Protein AF-A0A2N2D8V9-F1 (afdb_monomer)

Solvent-accessible surface area (backbone atoms only — not comparable to full-atom values): 7851 Å² total; per-residue (Å²): 134,94,80,90,83,86,83,54,55,76,76,42,59,63,90,45,75,53,42,62,97,61,36,74,43,73,77,34,59,64,48,77,51,57,52,98,81,21,50,33,41,38,38,33,43,45,90,89,48,46,28,28,36,30,47,34,48,34,52,72,66,53,43,70,71,25,68,40,59,89,67,56,63,74,48,100,52,71,40,73,47,81,35,73,76,75,66,49,89,52,66,96,42,100,68,93,54,72,36,62,75,94,40,50,83,60,88,94,63,90,80,87,80,68,67,47,76,45,81,45,70,50,81,129

Secondary structure (DSSP, 8-state):
--S-----SGGG----SS--S---EEEESEEEEE-TTSEEEEEEEBTTB-EEEEEESS-HHHHHH-SSGGG-PPPSS-EEEEES-------SSSSSPPPPGGGS--TT------EEEEEEE---

Structure (mmCIF, N/CA/C/O backbone):
data_AF-A0A2N2D8V9-F1
#
_entry.id   AF-A0A2N2D8V9-F1
#
loop_
_atom_site.group_PDB
_atom_site.id
_atom_site.type_symbol
_atom_site.label_atom_id
_atom_site.label_alt_id
_atom_site.label_comp_id
_atom_site.label_asym_id
_atom_site.label_entity_id
_atom_site.label_seq_id
_atom_site.pdbx_PDB_ins_code
_atom_site.Cartn_x
_atom_site.Cartn_y
_atom_site.Cartn_z
_atom_site.occupancy
_atom_site.B_iso_or_equiv
_atom_site.auth_seq_id
_atom_site.auth_comp_id
_atom_site.auth_asym_id
_atom_site.auth_atom_id
_atom_site.pdbx_PDB_model_num
ATOM 1 N N . ARG A 1 1 ? -12.535 7.308 -8.985 1.00 92.94 1 ARG A N 1
ATOM 2 C CA . ARG A 1 1 ? -13.414 8.356 -8.399 1.00 92.94 1 ARG A CA 1
ATOM 3 C C . ARG A 1 1 ? -13.161 8.430 -6.901 1.00 92.94 1 ARG A C 1
ATOM 5 O O . ARG A 1 1 ? -12.980 7.375 -6.302 1.00 92.94 1 ARG A O 1
ATOM 12 N N . ILE A 1 2 ? -13.189 9.620 -6.300 1.00 97.38 2 ILE A N 1
ATOM 13 C CA . ILE A 1 2 ? -13.177 9.744 -4.834 1.00 97.38 2 ILE A CA 1
ATOM 14 C C . ILE A 1 2 ? -14.564 9.395 -4.297 1.00 97.38 2 ILE A C 1
ATOM 16 O O . ILE A 1 2 ? -15.566 9.859 -4.832 1.00 97.38 2 ILE A O 1
ATOM 20 N N . GLY A 1 3 ? -14.614 8.547 -3.275 1.00 98.06 3 GLY A N 1
ATOM 21 C CA . GLY A 1 3 ? -15.853 8.038 -2.699 1.00 98.06 3 GLY A CA 1
ATOM 22 C C . GLY A 1 3 ? -15.578 7.124 -1.511 1.00 98.06 3 GLY A C 1
ATOM 23 O O . GLY A 1 3 ? -14.421 6.898 -1.150 1.00 98.06 3 GLY A O 1
ATOM 24 N N . LYS A 1 4 ? -16.648 6.610 -0.903 1.00 98.25 4 LYS A N 1
ATOM 25 C CA . LYS A 1 4 ? -16.567 5.583 0.138 1.00 98.25 4 LYS A CA 1
ATOM 26 C C . LYS A 1 4 ? -16.729 4.219 -0.518 1.00 98.25 4 LYS A C 1
ATOM 28 O O . LYS A 1 4 ? -17.700 4.008 -1.237 1.00 98.25 4 LYS A O 1
ATOM 33 N N . TYR A 1 5 ? -15.789 3.322 -0.256 1.00 98.19 5 TYR A N 1
ATOM 34 C CA . TYR A 1 5 ? -15.799 1.961 -0.777 1.00 98.19 5 TYR A CA 1
ATOM 35 C C . TYR A 1 5 ? -15.522 0.990 0.364 1.00 98.19 5 TYR A C 1
ATOM 37 O O . TYR A 1 5 ? -14.760 1.303 1.279 1.00 98.19 5 TYR A O 1
ATOM 45 N N . THR A 1 6 ? -16.129 -0.186 0.279 1.00 97.06 6 THR A N 1
ATOM 46 C CA . THR A 1 6 ? -15.930 -1.287 1.219 1.00 97.06 6 THR A CA 1
ATOM 47 C C . THR A 1 6 ? -15.703 -2.548 0.407 1.00 97.06 6 THR A C 1
ATOM 49 O O . THR A 1 6 ? -16.402 -2.788 -0.574 1.00 97.06 6 THR A O 1
ATOM 52 N N . THR A 1 7 ? -14.690 -3.320 0.784 1.00 97.62 7 THR A N 1
ATOM 53 C CA . THR A 1 7 ? -14.322 -4.568 0.117 1.00 97.62 7 THR A CA 1
ATOM 54 C C . THR A 1 7 ? -13.496 -5.435 1.069 1.00 97.62 7 THR A C 1
ATOM 56 O O . THR A 1 7 ? -13.107 -4.971 2.141 1.00 97.62 7 THR A O 1
ATOM 59 N N . THR A 1 8 ? -13.237 -6.682 0.689 1.00 97.56 8 THR A N 1
ATOM 60 C CA . THR A 1 8 ? -12.345 -7.601 1.409 1.00 97.56 8 THR A CA 1
ATOM 61 C C . THR A 1 8 ? -10.910 -7.483 0.896 1.00 97.56 8 THR A C 1
ATOM 63 O O . THR A 1 8 ? -10.687 -6.995 -0.213 1.00 97.56 8 THR A O 1
ATOM 66 N N . VAL A 1 9 ? -9.942 -7.961 1.686 1.00 97.25 9 VAL A N 1
ATOM 67 C CA . VAL A 1 9 ? -8.526 -8.037 1.280 1.00 97.25 9 VAL A CA 1
ATOM 68 C C . VAL A 1 9 ? -8.370 -8.858 -0.002 1.00 97.25 9 VAL A C 1
ATOM 70 O O . VAL A 1 9 ? -7.717 -8.408 -0.935 1.00 97.25 9 VAL A O 1
ATOM 73 N N . ASP A 1 10 ? -9.062 -9.992 -0.100 1.00 96.06 10 ASP A N 1
ATOM 74 C CA . AS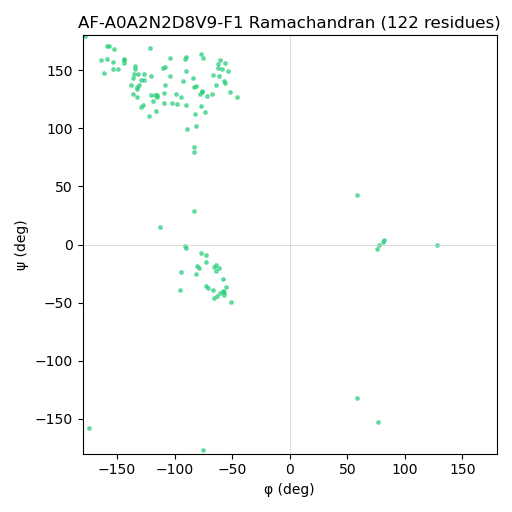P A 1 10 ? -9.048 -10.846 -1.293 1.00 96.06 10 ASP A CA 1
ATOM 75 C C . ASP A 1 10 ? -9.484 -10.107 -2.566 1.00 96.06 10 ASP A C 1
ATOM 77 O O . ASP A 1 10 ? -8.867 -10.245 -3.617 1.00 96.06 10 ASP A O 1
ATOM 81 N N . ASN A 1 11 ? -10.505 -9.257 -2.463 1.00 97.81 11 ASN A N 1
ATOM 82 C CA . ASN A 1 11 ? -11.025 -8.492 -3.596 1.00 97.81 11 ASN A CA 1
ATOM 83 C C . ASN A 1 11 ? -10.152 -7.279 -3.965 1.00 97.81 11 ASN A C 1
ATOM 85 O O . ASN A 1 11 ? -10.440 -6.592 -4.948 1.00 97.81 11 ASN A O 1
ATOM 89 N N . LEU A 1 12 ? -9.127 -6.947 -3.172 1.00 97.88 12 LEU A N 1
ATOM 90 C CA . LEU A 1 12 ? -8.158 -5.913 -3.545 1.00 97.88 12 LEU A CA 1
ATOM 91 C C . LEU A 1 12 ? -7.117 -6.431 -4.542 1.00 97.88 12 LEU A C 1
ATOM 93 O O . LEU A 1 12 ? -6.505 -5.605 -5.227 1.00 97.88 12 LEU A O 1
ATOM 97 N N . ILE A 1 13 ? -6.946 -7.753 -4.627 1.00 97.12 13 ILE A N 1
ATOM 98 C CA . ILE A 1 13 ? -5.879 -8.400 -5.384 1.00 97.12 13 ILE A CA 1
ATOM 99 C C . ILE A 1 13 ? -6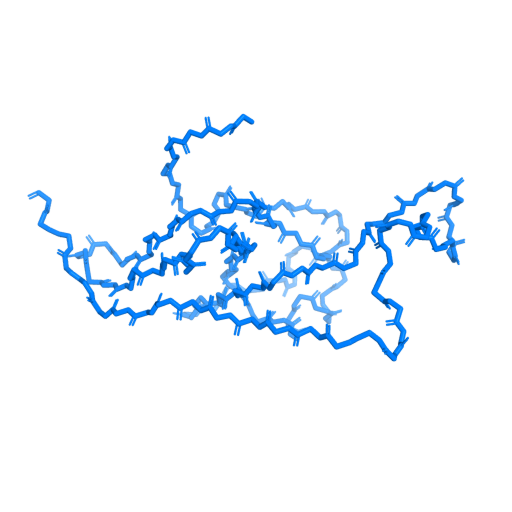.231 -8.484 -6.861 1.00 97.12 13 ILE A C 1
ATOM 101 O O . ILE A 1 13 ? -7.341 -8.849 -7.247 1.00 97.12 13 ILE A O 1
ATOM 105 N N . HIS A 1 14 ? -5.245 -8.178 -7.698 1.00 97.19 14 HIS A N 1
ATOM 106 C CA . HIS A 1 14 ? -5.297 -8.497 -9.116 1.00 97.19 14 HIS A CA 1
ATOM 107 C C . HIS A 1 14 ? -4.307 -9.621 -9.426 1.00 97.19 14 HIS A C 1
ATOM 109 O O . HIS A 1 14 ? -3.108 -9.482 -9.189 1.00 97.19 14 HIS A O 1
ATOM 115 N N . HIS A 1 15 ? -4.806 -10.728 -9.974 1.00 95.56 15 HIS A N 1
ATOM 116 C CA . HIS A 1 15 ? -3.997 -11.896 -10.315 1.00 95.56 15 HIS A CA 1
ATOM 117 C C . HIS A 1 15 ? -3.310 -11.723 -11.677 1.00 95.56 15 HIS A C 1
ATOM 119 O O . HIS A 1 15 ? -3.767 -12.249 -12.691 1.00 95.56 15 HIS A O 1
ATOM 125 N N . TYR A 1 16 ? -2.201 -10.980 -11.701 1.00 96.69 16 TYR A N 1
ATOM 126 C CA . TYR A 1 16 ? -1.300 -10.966 -12.856 1.00 96.69 16 TYR A CA 1
ATOM 127 C C . TYR A 1 16 ? -0.720 -12.365 -13.111 1.00 96.69 16 TYR A C 1
ATOM 129 O O . TYR A 1 16 ? -0.430 -13.092 -12.164 1.00 96.69 16 TYR A O 1
ATOM 137 N N . VAL A 1 17 ? -0.514 -12.722 -14.389 1.00 96.00 17 VAL A N 1
ATOM 138 C CA . VAL A 1 17 ? -0.008 -14.048 -14.814 1.00 96.00 17 VAL A CA 1
ATOM 139 C C . VAL A 1 17 ? 1.269 -14.432 -14.061 1.00 96.00 17 VAL A C 1
ATOM 141 O O . VAL A 1 17 ? 1.343 -15.519 -13.491 1.00 96.00 17 VAL A O 1
ATOM 144 N N . ARG A 1 18 ? 2.236 -13.508 -14.024 1.00 96.31 18 ARG A N 1
ATOM 145 C CA . ARG A 1 18 ? 3.360 -13.540 -13.090 1.00 96.31 18 ARG A CA 1
ATOM 146 C C . ARG A 1 18 ? 3.025 -12.619 -11.911 1.00 96.31 18 ARG A C 1
ATOM 148 O O . ARG A 1 18 ? 2.814 -11.426 -12.177 1.00 96.31 18 ARG A O 1
ATOM 155 N N . PRO A 1 19 ? 2.978 -13.127 -10.666 1.00 97.69 19 PRO A N 1
ATOM 156 C CA . PRO A 1 19 ? 2.725 -12.323 -9.474 1.00 97.69 19 PRO A CA 1
ATOM 157 C C . PRO A 1 19 ? 3.654 -11.112 -9.381 1.00 97.69 19 PRO A C 1
ATOM 159 O O . PRO A 1 19 ? 4.857 -11.216 -9.601 1.00 97.69 19 PRO A O 1
ATOM 162 N N . GLN A 1 20 ? 3.061 -9.947 -9.126 1.00 96.50 20 GLN A N 1
ATOM 163 C CA . GLN A 1 20 ? 3.714 -8.636 -9.126 1.00 96.50 20 GLN A CA 1
ATOM 164 C C . GLN A 1 20 ? 2.971 -7.678 -8.179 1.00 96.50 20 GLN A C 1
ATOM 166 O O . GLN A 1 20 ? 1.844 -7.962 -7.753 1.00 96.50 20 GLN A O 1
ATOM 171 N N . GLU A 1 21 ? 3.589 -6.528 -7.888 1.00 97.06 21 GLU A N 1
ATOM 172 C CA . GLU A 1 21 ? 2.995 -5.413 -7.135 1.00 97.06 21 GLU A CA 1
ATOM 173 C C . GLU A 1 21 ? 1.572 -5.097 -7.621 1.00 97.06 21 GLU A C 1
ATOM 175 O O . GLU A 1 21 ? 1.333 -4.893 -8.814 1.00 97.06 21 GLU A O 1
ATOM 180 N N . ASN A 1 22 ? 0.607 -5.064 -6.698 1.00 97.56 22 ASN A N 1
ATOM 181 C CA . ASN A 1 22 ? -0.796 -4.844 -7.033 1.00 97.56 22 ASN A CA 1
ATOM 182 C C . ASN A 1 22 ? -1.607 -4.295 -5.847 1.00 97.56 22 ASN A C 1
ATOM 184 O O . ASN A 1 22 ? -1.149 -4.239 -4.709 1.00 97.56 22 ASN A O 1
ATOM 188 N N . GLY A 1 23 ? -2.851 -3.889 -6.109 1.00 97.75 23 GLY A N 1
ATOM 189 C CA . GLY A 1 23 ? -3.799 -3.548 -5.044 1.00 97.75 23 GLY A CA 1
ATOM 190 C C . GLY A 1 23 ? -3.649 -2.147 -4.440 1.00 97.75 23 GLY A C 1
ATOM 191 O O . GLY A 1 23 ? -4.444 -1.795 -3.571 1.00 97.75 23 GLY A O 1
ATOM 192 N N . ASN A 1 24 ? -2.721 -1.317 -4.930 1.00 98.62 24 ASN A N 1
ATOM 193 C CA . ASN A 1 24 ? -2.568 0.067 -4.474 1.00 98.62 24 ASN A CA 1
ATOM 194 C C . ASN A 1 24 ? -3.878 0.874 -4.631 1.00 98.62 24 ASN A C 1
ATOM 196 O O . ASN A 1 24 ? -4.616 0.760 -5.621 1.00 98.62 24 ASN A O 1
ATOM 200 N N . ARG A 1 25 ? -4.185 1.697 -3.631 1.00 98.56 25 ARG A N 1
ATOM 201 C CA . ARG A 1 25 ? -5.268 2.681 -3.602 1.00 98.56 25 ARG A CA 1
ATOM 202 C C . ARG A 1 25 ? -4.668 4.019 -3.203 1.00 98.56 25 ARG A C 1
ATOM 204 O O . ARG A 1 25 ? -4.127 4.150 -2.111 1.00 98.56 25 ARG A O 1
ATOM 211 N N . SER A 1 26 ? -4.797 5.018 -4.070 1.00 98.38 26 SER A N 1
ATOM 212 C CA . SER A 1 26 ? -4.139 6.314 -3.878 1.00 98.38 26 SER A CA 1
ATOM 213 C C . SER A 1 26 ? -5.085 7.421 -3.415 1.00 98.38 26 SER A C 1
ATOM 215 O O . SER A 1 26 ? -6.299 7.355 -3.620 1.00 98.38 26 SER A O 1
ATOM 217 N N . GLN A 1 27 ? -4.511 8.484 -2.841 1.00 97.94 27 GLN A N 1
ATOM 218 C CA . GLN A 1 27 ? -5.235 9.663 -2.336 1.00 97.94 27 GLN A CA 1
ATOM 219 C C . GLN A 1 27 ? -6.283 9.323 -1.260 1.00 97.94 27 GLN A C 1
ATOM 221 O O . GLN A 1 27 ? -7.413 9.832 -1.255 1.00 97.94 27 GLN A O 1
ATOM 226 N N . VAL A 1 28 ? -5.916 8.444 -0.336 1.00 98.56 28 VAL A N 1
ATOM 227 C CA . VAL A 1 28 ? -6.778 7.964 0.740 1.00 98.56 28 VAL A CA 1
ATOM 228 C C . VAL A 1 28 ? -6.772 8.947 1.909 1.00 98.56 28 VAL A C 1
ATOM 230 O O . VAL A 1 28 ? -5.742 9.492 2.301 1.00 98.56 28 VAL A O 1
ATOM 233 N N . ARG A 1 29 ? -7.974 9.220 2.430 1.00 98.44 29 ARG A N 1
ATOM 234 C CA . ARG A 1 29 ? -8.210 10.126 3.572 1.00 98.44 29 ARG A CA 1
ATOM 235 C C . ARG A 1 29 ? -8.296 9.342 4.874 1.00 98.44 29 ARG A C 1
ATOM 237 O O . ARG A 1 29 ? -7.831 9.772 5.923 1.00 98.44 29 ARG A O 1
ATOM 244 N N . TRP A 1 30 ? -8.933 8.184 4.812 1.00 98.12 30 TRP A N 1
ATOM 245 C CA . TRP A 1 30 ? -9.039 7.263 5.925 1.00 98.1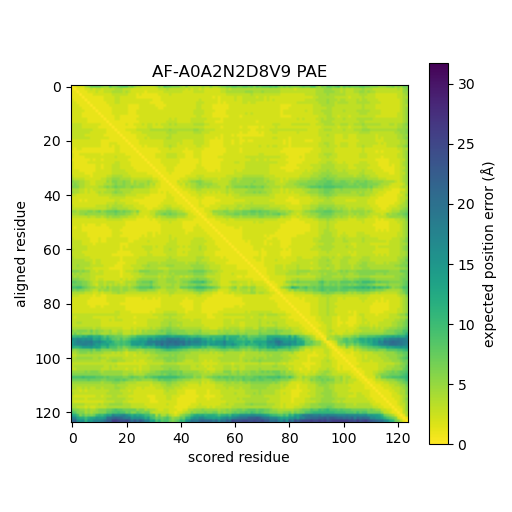2 30 TRP A CA 1
ATOM 246 C C . TRP A 1 30 ? -9.206 5.848 5.391 1.00 98.12 30 TRP A C 1
ATOM 248 O O . TRP A 1 30 ? -9.761 5.645 4.311 1.00 98.12 30 TRP A O 1
ATOM 258 N N . LEU A 1 31 ? -8.729 4.892 6.172 1.00 98.31 31 LEU A N 1
ATOM 259 C CA . LEU A 1 31 ? -8.851 3.468 5.928 1.00 98.31 31 LEU A CA 1
ATOM 260 C C . LEU A 1 31 ? -9.323 2.813 7.219 1.00 98.31 31 LEU A C 1
ATOM 262 O O . LEU A 1 31 ? -8.818 3.125 8.294 1.00 98.31 31 LEU A O 1
ATOM 266 N N . HIS A 1 32 ? -10.287 1.912 7.103 1.00 97.25 32 HIS A N 1
ATOM 267 C CA . HIS A 1 32 ? -10.699 1.036 8.185 1.00 97.25 32 HIS A CA 1
ATOM 268 C C . HIS A 1 32 ? -10.460 -0.401 7.737 1.00 97.25 32 HIS A C 1
ATOM 270 O O . HIS A 1 32 ? -10.976 -0.805 6.697 1.00 97.25 32 HIS A O 1
ATOM 276 N N . VAL A 1 33 ? -9.679 -1.148 8.511 1.00 96.62 33 VAL A N 1
ATOM 277 C CA . VAL A 1 33 ? -9.473 -2.586 8.329 1.00 96.62 33 VAL A CA 1
ATOM 278 C C . VAL A 1 33 ? -9.927 -3.278 9.603 1.00 96.62 33 VAL A C 1
ATOM 280 O O . VAL A 1 33 ? -9.509 -2.876 10.686 1.00 96.62 33 VAL A O 1
ATOM 283 N N . SER A 1 34 ? -10.779 -4.288 9.490 1.00 95.94 34 SER A N 1
ATOM 284 C CA . SER A 1 34 ? -11.272 -5.060 10.630 1.00 95.94 34 SER A CA 1
ATOM 285 C C . SER A 1 34 ? -11.442 -6.525 10.260 1.00 95.94 34 SER A C 1
ATOM 287 O O . SER A 1 34 ? -11.592 -6.863 9.084 1.00 95.94 34 SER A O 1
ATOM 289 N N . ASP A 1 35 ? -11.471 -7.381 11.273 1.00 93.25 35 ASP A N 1
ATOM 290 C CA . ASP A 1 35 ? -11.889 -8.769 11.130 1.00 93.25 35 ASP A CA 1
ATOM 291 C C . ASP A 1 35 ? -13.423 -8.897 10.984 1.00 93.25 35 ASP A C 1
ATOM 293 O O . ASP A 1 35 ? -14.170 -7.909 10.952 1.00 93.25 35 ASP A O 1
ATOM 297 N N . GLY A 1 36 ? -13.911 -10.140 10.906 1.00 91.06 36 GLY A N 1
ATOM 298 C CA . GLY A 1 36 ? -15.345 -10.442 10.831 1.00 91.06 36 GLY A CA 1
ATOM 299 C C . GLY A 1 36 ? -16.146 -10.069 12.088 1.00 91.06 36 GLY A C 1
ATOM 300 O O . GLY A 1 36 ? -17.370 -9.905 11.995 1.00 91.06 36 GLY A O 1
ATOM 301 N N . ASN A 1 37 ? -15.462 -9.891 13.225 1.00 92.94 37 ASN A N 1
ATOM 302 C CA . ASN A 1 37 ? -16.018 -9.472 14.513 1.00 92.94 37 ASN A CA 1
ATOM 303 C C . ASN A 1 37 ? -16.020 -7.941 14.679 1.00 92.94 37 ASN A C 1
ATOM 305 O O . ASN A 1 37 ? -16.525 -7.430 15.677 1.00 92.94 37 ASN A O 1
ATOM 309 N N . GLY A 1 38 ? -15.475 -7.204 13.706 1.00 92.50 38 GLY A N 1
ATOM 310 C CA . GLY A 1 38 ? -15.381 -5.749 13.727 1.00 92.50 38 GLY A CA 1
ATOM 311 C C . GLY A 1 38 ? -14.195 -5.209 14.527 1.00 92.50 38 GLY A C 1
ATOM 312 O O . GLY A 1 38 ? -14.073 -3.992 14.638 1.00 92.50 38 GLY A O 1
ATOM 313 N N . VAL A 1 39 ? -13.318 -6.058 15.069 1.00 96.31 39 VAL A N 1
ATOM 314 C CA . VAL A 1 39 ? -12.092 -5.630 15.760 1.00 96.31 39 VAL A CA 1
ATOM 315 C C . VAL A 1 39 ? -11.053 -5.260 14.709 1.00 96.31 39 VAL A C 1
ATOM 317 O O . VAL A 1 39 ? -10.804 -6.020 13.773 1.00 96.31 39 VAL A O 1
ATOM 320 N N . GLY A 1 40 ? -10.444 -4.081 14.829 1.00 95.94 40 GLY A N 1
ATOM 321 C CA . GLY A 1 40 ? -9.537 -3.621 13.790 1.00 95.94 40 GLY A CA 1
ATOM 322 C C . GLY A 1 40 ? -8.796 -2.325 14.071 1.00 95.94 40 GLY A C 1
ATOM 323 O O . GLY A 1 40 ? -8.615 -1.895 15.211 1.00 95.94 40 GLY A O 1
ATOM 324 N N . LEU A 1 41 ? -8.361 -1.701 12.981 1.00 97.19 41 LEU A N 1
ATOM 325 C CA . LEU A 1 41 ? -7.570 -0.482 12.947 1.00 97.19 41 LEU A CA 1
ATOM 326 C C . LEU A 1 41 ? -8.250 0.554 12.057 1.00 97.19 41 LEU A C 1
ATOM 328 O O . LEU A 1 41 ? -8.758 0.246 10.977 1.00 97.19 41 LEU A O 1
ATOM 332 N N . ILE A 1 42 ? -8.191 1.813 12.484 1.00 97.94 42 ILE A N 1
ATOM 333 C CA . ILE A 1 42 ? -8.491 2.953 11.622 1.00 97.94 42 ILE A CA 1
ATOM 334 C C . ILE A 1 42 ? -7.232 3.792 11.431 1.00 97.94 42 ILE A C 1
ATOM 336 O O . ILE A 1 42 ? -6.597 4.217 12.398 1.00 97.94 42 ILE A O 1
ATOM 340 N N . ILE A 1 43 ? -6.909 4.040 10.165 1.00 98.56 43 ILE A N 1
ATOM 341 C CA . ILE A 1 43 ? -5.815 4.890 9.712 1.00 98.56 43 ILE A CA 1
ATOM 342 C C . ILE A 1 43 ? -6.415 6.168 9.124 1.00 98.56 43 ILE A C 1
ATOM 344 O O . ILE A 1 43 ? -7.419 6.111 8.409 1.00 98.56 43 ILE A O 1
ATOM 348 N N . LYS A 1 44 ? -5.838 7.334 9.426 1.00 98.31 44 LYS A N 1
ATOM 349 C CA . LYS A 1 44 ? -6.298 8.629 8.897 1.00 98.31 44 LYS A CA 1
ATOM 350 C C . LYS A 1 44 ? -5.140 9.506 8.439 1.00 98.31 44 LYS A C 1
ATOM 352 O O . LYS A 1 44 ? -4.103 9.559 9.094 1.00 98.31 44 LYS A O 1
ATOM 357 N N . SER A 1 45 ? -5.372 10.245 7.357 1.00 97.88 45 SER A N 1
ATOM 358 C CA . SER A 1 45 ? -4.490 11.311 6.883 1.00 97.88 45 SER A CA 1
ATOM 359 C C . SER A 1 45 ? -4.366 12.436 7.913 1.00 97.88 45 SER A C 1
ATOM 361 O O . SER A 1 45 ? -5.314 12.707 8.658 1.00 97.88 45 SER A O 1
ATOM 363 N N . VAL A 1 46 ? -3.231 13.135 7.908 1.00 97.56 46 VAL A N 1
ATOM 364 C CA . VAL A 1 46 ? -2.998 14.336 8.721 1.00 97.56 46 VAL A CA 1
ATOM 365 C C . VAL A 1 46 ? -2.959 15.570 7.823 1.00 97.56 46 VAL A C 1
ATOM 367 O O . VAL A 1 46 ? -2.251 15.602 6.818 1.00 97.56 46 VAL A O 1
ATOM 370 N N . GLY A 1 47 ? -3.719 16.606 8.189 1.00 95.31 47 GLY A N 1
ATOM 371 C CA . GLY A 1 47 ? -3.809 17.835 7.399 1.00 95.31 47 GLY A CA 1
ATOM 372 C C . GLY A 1 47 ? -4.308 17.565 5.975 1.00 95.31 47 GLY A C 1
ATOM 373 O O . GLY A 1 47 ? -5.294 16.857 5.781 1.00 95.31 47 GLY A O 1
ATOM 374 N N . SER A 1 48 ? -3.618 18.128 4.982 1.00 94.50 48 SER A N 1
ATOM 375 C CA . SER A 1 48 ? -3.889 17.915 3.554 1.00 94.50 48 SER A CA 1
ATOM 376 C C . SER A 1 48 ? -3.100 16.749 2.936 1.00 94.50 48 SER A C 1
ATOM 378 O O . SER A 1 48 ? -3.274 16.463 1.750 1.00 94.50 48 SER A O 1
ATOM 380 N N . GLN A 1 49 ? -2.243 16.065 3.708 1.00 96.31 49 GLN A N 1
ATOM 381 C CA . GLN A 1 49 ? -1.430 14.950 3.219 1.00 96.31 49 GLN A CA 1
ATOM 382 C C . GLN A 1 49 ? -2.254 13.659 3.186 1.00 96.31 49 GLN A C 1
ATOM 384 O O . GLN A 1 49 ? -2.464 13.011 4.209 1.00 96.31 49 GLN A O 1
ATOM 389 N N . HIS A 1 50 ? -2.717 13.274 1.996 1.00 97.88 50 HIS A N 1
ATOM 390 C CA . HIS A 1 50 ? -3.299 11.951 1.762 1.00 97.88 50 HIS A CA 1
ATOM 391 C C . HIS A 1 50 ? -2.213 10.870 1.694 1.00 97.88 50 HIS A C 1
ATOM 393 O O . HIS A 1 50 ? -1.052 11.172 1.426 1.00 97.88 50 HIS A O 1
ATOM 399 N N . PHE A 1 51 ? -2.613 9.615 1.887 1.00 98.62 51 PHE A N 1
ATOM 400 C CA . PHE A 1 51 ? -1.726 8.455 1.794 1.00 98.62 51 PHE A CA 1
ATOM 401 C C . PHE A 1 51 ? -2.208 7.467 0.728 1.00 98.62 51 PHE A C 1
ATOM 403 O O . PHE A 1 51 ? -3.325 7.569 0.210 1.00 98.62 51 PHE A O 1
ATOM 410 N N . ASN A 1 52 ? -1.353 6.507 0.413 1.00 98.75 52 ASN A N 1
ATOM 411 C CA . ASN A 1 52 ? -1.655 5.339 -0.392 1.00 98.75 52 ASN A CA 1
ATOM 412 C C . ASN A 1 52 ? -1.691 4.102 0.509 1.00 98.75 52 ASN A C 1
ATOM 414 O O . ASN A 1 52 ? -1.029 4.077 1.546 1.00 98.75 52 ASN A O 1
ATOM 418 N N . PHE A 1 53 ? -2.450 3.080 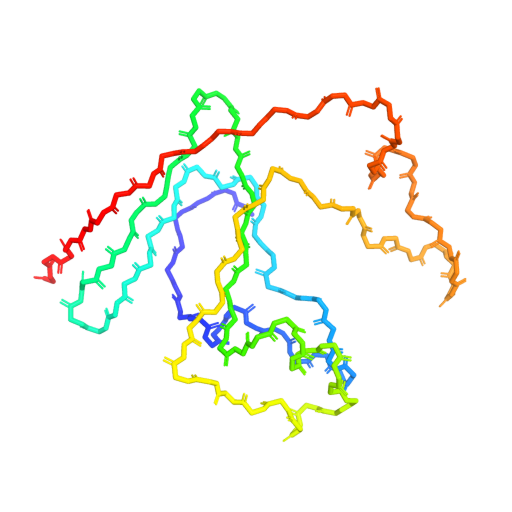0.126 1.00 98.81 53 PHE A N 1
ATOM 419 C CA . PHE A 1 53 ? -2.352 1.786 0.795 1.00 98.81 53 PHE A CA 1
ATOM 420 C C . PHE A 1 53 ? -2.521 0.618 -0.167 1.00 98.81 53 PHE A C 1
ATOM 422 O O . PHE A 1 53 ? -3.206 0.730 -1.187 1.00 98.81 53 PHE A O 1
ATOM 429 N N . SER A 1 54 ? -1.981 -0.526 0.228 1.00 98.75 54 SER A N 1
ATOM 430 C CA . SER A 1 54 ? -2.333 -1.844 -0.296 1.00 98.75 54 SER A CA 1
ATOM 431 C C . SER A 1 54 ? -2.498 -2.817 0.872 1.00 98.75 54 SER A C 1
ATOM 433 O O . SER A 1 54 ? -1.958 -2.597 1.956 1.00 98.75 54 SER A O 1
ATOM 435 N N . ALA A 1 55 ? -3.304 -3.861 0.681 1.00 98.38 55 ALA A N 1
ATOM 436 C CA . ALA A 1 55 ? -3.470 -4.921 1.667 1.00 98.38 55 ALA A CA 1
ATOM 437 C C . ALA A 1 55 ? -3.452 -6.275 0.962 1.00 98.38 55 ALA A C 1
ATOM 439 O O . ALA A 1 55 ? -4.184 -6.462 -0.014 1.00 98.38 55 ALA A O 1
ATOM 440 N N . TRP A 1 56 ? -2.631 -7.197 1.45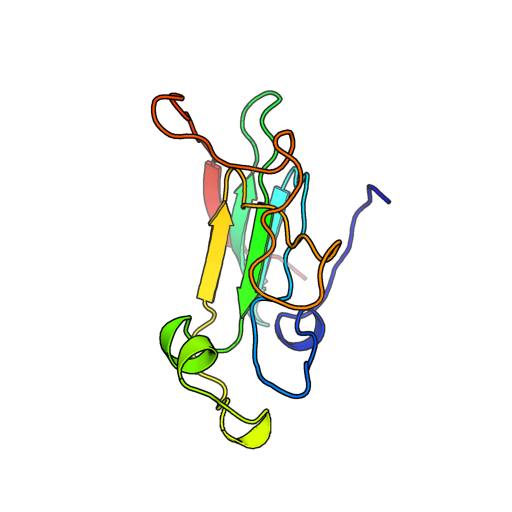6 1.00 98.25 56 TRP A N 1
ATOM 441 C CA . TRP A 1 56 ? -2.379 -8.487 0.827 1.00 98.25 56 TRP A CA 1
ATOM 442 C C . TRP A 1 56 ? -2.558 -9.644 1.807 1.00 98.25 56 TRP A C 1
ATOM 444 O O . TRP A 1 56 ? -2.141 -9.525 2.959 1.00 98.25 56 TRP A O 1
ATOM 454 N N . PRO A 1 57 ? -3.119 -10.784 1.365 1.00 96.94 57 PRO A N 1
ATOM 455 C CA . PRO A 1 57 ? -3.191 -12.000 2.166 1.00 96.94 57 PRO A CA 1
ATOM 456 C C . PRO A 1 57 ? -1.888 -12.818 2.081 1.00 96.94 57 PRO A C 1
ATOM 458 O O . PRO A 1 57 ? -1.931 -14.037 2.129 1.00 96.94 57 PRO A O 1
ATOM 461 N N . TYR A 1 58 ? -0.741 -12.180 1.863 1.00 97.25 58 TYR A N 1
ATOM 462 C CA . TYR A 1 58 ? 0.584 -1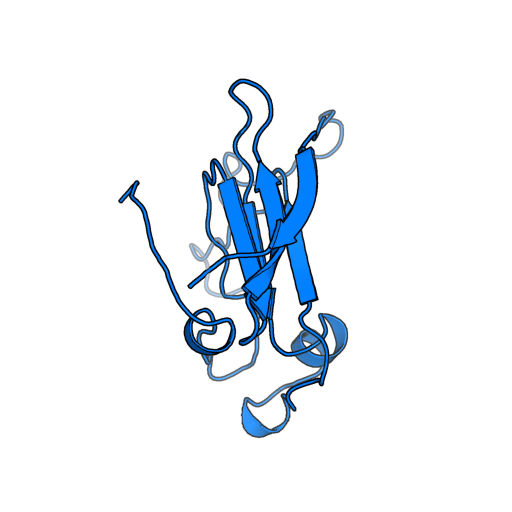2.794 1.728 1.00 97.25 58 TYR A CA 1
ATOM 463 C C . TYR A 1 58 ? 1.649 -11.730 2.017 1.00 97.25 58 TYR A C 1
ATOM 465 O O . TYR A 1 58 ? 1.366 -10.531 1.941 1.00 97.25 58 TYR A O 1
ATOM 473 N N . THR A 1 59 ? 2.867 -12.157 2.347 1.00 96.69 59 THR A N 1
ATOM 474 C CA . THR A 1 59 ? 3.985 -11.242 2.598 1.00 96.69 59 THR A CA 1
ATOM 475 C C . THR A 1 59 ? 4.567 -10.688 1.300 1.00 96.69 59 THR A C 1
ATOM 477 O O . THR A 1 59 ? 4.351 -11.223 0.210 1.00 96.69 59 THR A O 1
ATOM 480 N N . GLN A 1 60 ? 5.344 -9.610 1.419 1.00 96.25 60 GLN A N 1
ATOM 481 C CA . GLN A 1 60 ? 6.080 -9.058 0.284 1.00 96.25 60 GLN A CA 1
ATOM 482 C C . GLN A 1 60 ? 7.067 -10.079 -0.302 1.00 96.25 60 GLN A C 1
ATOM 484 O O . GLN A 1 60 ? 7.134 -10.209 -1.519 1.00 96.25 60 GLN A O 1
ATOM 489 N N . ASP A 1 61 ? 7.775 -10.835 0.540 1.00 96.25 61 ASP A N 1
ATOM 490 C CA . ASP A 1 61 ? 8.732 -11.853 0.083 1.00 96.25 61 ASP A CA 1
ATOM 491 C C . ASP A 1 61 ? 8.029 -12.966 -0.704 1.00 96.25 61 ASP A C 1
ATOM 493 O O . ASP A 1 61 ? 8.445 -13.294 -1.810 1.00 96.25 61 ASP A O 1
ATOM 497 N N . GLN A 1 62 ? 6.880 -13.455 -0.214 1.00 96.56 62 GLN A N 1
ATOM 498 C CA . GLN A 1 62 ? 6.068 -14.432 -0.947 1.00 96.56 62 GLN A CA 1
ATOM 499 C C . GLN A 1 62 ? 5.637 -13.908 -2.325 1.00 96.56 62 GLN A C 1
ATOM 501 O O . GLN A 1 62 ? 5.650 -14.657 -3.300 1.00 96.56 62 GLN A O 1
ATOM 506 N N . LEU A 1 63 ? 5.262 -12.625 -2.420 1.00 97.00 63 LEU A N 1
ATOM 507 C CA . LEU A 1 63 ? 4.898 -12.000 -3.692 1.00 97.00 63 LEU A CA 1
ATOM 508 C C . LEU A 1 63 ? 6.093 -11.885 -4.647 1.00 97.00 63 LEU A C 1
ATOM 510 O O . LEU A 1 63 ? 5.917 -12.068 -5.849 1.00 97.00 63 LEU A O 1
ATOM 514 N N . MET A 1 64 ? 7.280 -11.558 -4.129 1.00 96.00 64 MET A N 1
ATOM 515 C CA . MET A 1 64 ? 8.500 -11.410 -4.929 1.00 96.00 64 MET A CA 1
ATOM 516 C C . MET A 1 64 ? 9.027 -12.751 -5.449 1.00 96.00 64 MET A C 1
ATOM 518 O O . MET A 1 64 ? 9.507 -12.810 -6.583 1.00 96.00 64 MET A O 1
ATOM 522 N N . ASP A 1 65 ? 8.926 -13.807 -4.642 1.00 96.56 65 ASP A N 1
ATOM 523 C CA . ASP A 1 65 ? 9.493 -15.121 -4.955 1.00 96.56 65 ASP A CA 1
ATOM 524 C C . ASP A 1 65 ? 8.601 -15.955 -5.891 1.00 96.56 65 ASP A C 1
ATOM 526 O O . ASP A 1 65 ? 9.099 -16.812 -6.627 1.00 96.56 65 ASP A O 1
ATOM 530 N N . ALA A 1 66 ? 7.288 -15.702 -5.899 1.00 97.00 66 ALA A N 1
ATOM 531 C CA . ALA A 1 66 ? 6.338 -16.445 -6.720 1.00 97.00 66 ALA A CA 1
ATOM 532 C C . ALA A 1 66 ? 6.464 -16.101 -8.216 1.00 97.00 66 ALA A C 1
ATOM 534 O O . ALA A 1 66 ? 6.349 -14.950 -8.643 1.00 97.00 66 ALA A O 1
ATOM 535 N N . ASN A 1 67 ? 6.610 -17.128 -9.053 1.00 97.44 67 ASN A N 1
ATOM 536 C CA . ASN A 1 67 ? 6.608 -16.998 -10.510 1.00 97.44 67 ASN A CA 1
ATOM 537 C C . ASN A 1 67 ? 5.226 -17.252 -11.116 1.00 97.44 67 ASN A C 1
ATOM 539 O O . ASN A 1 67 ? 4.925 -16.724 -12.189 1.00 97.44 67 ASN A O 1
ATOM 543 N N . HIS A 1 68 ? 4.366 -17.993 -10.416 1.00 96.81 68 HIS A N 1
ATOM 544 C CA . HIS A 1 68 ? 3.005 -18.297 -10.853 1.00 96.81 68 HIS A CA 1
ATOM 545 C C . HIS A 1 68 ? 1.991 -18.104 -9.726 1.00 96.81 68 HIS A C 1
ATOM 547 O O . HIS A 1 68 ? 2.285 -18.303 -8.553 1.00 96.81 68 HIS A O 1
ATOM 553 N N . ILE A 1 69 ? 0.750 -17.770 -10.090 1.00 94.19 69 ILE A N 1
ATOM 554 C CA . ILE A 1 69 ? -0.324 -17.443 -9.132 1.00 94.19 69 ILE A CA 1
ATOM 555 C C . ILE A 1 69 ? -0.568 -18.560 -8.103 1.00 94.19 69 ILE A C 1
ATOM 557 O O . ILE A 1 69 ? -0.849 -18.270 -6.946 1.00 94.19 69 ILE A O 1
ATOM 561 N N . HIS A 1 70 ? -0.456 -19.829 -8.505 1.00 93.88 70 HIS A N 1
ATOM 562 C CA . HIS A 1 70 ? -0.716 -20.969 -7.619 1.00 93.88 70 HIS A CA 1
ATOM 563 C C . HIS A 1 70 ? 0.375 -21.189 -6.556 1.00 93.88 70 HIS A C 1
ATOM 565 O O . HIS A 1 70 ? 0.140 -21.916 -5.596 1.00 93.88 70 HIS A O 1
ATOM 571 N N . GLU A 1 71 ? 1.547 -20.569 -6.714 1.00 96.25 71 GLU A N 1
ATOM 572 C CA . GLU A 1 71 ? 2.637 -20.595 -5.730 1.00 96.25 71 GLU A CA 1
ATOM 573 C C . GLU A 1 71 ? 2.385 -19.586 -4.594 1.00 96.25 71 GLU A C 1
ATOM 575 O O . GLU A 1 71 ? 2.956 -19.703 -3.510 1.00 96.25 71 GLU A O 1
ATOM 580 N N . LEU A 1 72 ? 1.502 -18.603 -4.818 1.00 93.81 72 LEU A N 1
ATOM 581 C CA . LEU A 1 72 ? 1.205 -17.540 -3.865 1.00 93.81 72 LEU A CA 1
ATOM 582 C C . LEU A 1 72 ? 0.170 -18.006 -2.831 1.00 93.81 72 LEU A C 1
ATOM 584 O O . LEU A 1 72 ? -1.037 -17.789 -2.963 1.00 93.81 72 LEU A O 1
ATOM 588 N N . VAL A 1 73 ? 0.663 -18.684 -1.797 1.00 90.88 73 VAL A N 1
ATOM 589 C CA . VAL A 1 73 ? -0.157 -19.228 -0.709 1.00 90.88 73 VAL A CA 1
ATOM 590 C C . VAL A 1 73 ? -0.595 -18.118 0.244 1.00 90.88 73 VAL A C 1
ATOM 592 O O . VAL A 1 73 ? 0.226 -17.325 0.710 1.00 90.88 73 VAL A O 1
ATOM 595 N N . LYS A 1 74 ? -1.895 -18.088 0.566 1.00 92.56 74 LYS A N 1
ATOM 596 C CA . LYS A 1 74 ? -2.435 -17.141 1.544 1.00 92.56 74 LYS A CA 1
ATOM 597 C C . LYS A 1 74 ? -1.861 -17.402 2.937 1.00 92.56 74 LYS A C 1
ATOM 599 O O . LYS A 1 74 ? -1.775 -18.545 3.373 1.00 92.56 74 LYS A O 1
ATOM 604 N N . SER A 1 75 ? -1.513 -16.325 3.623 1.00 90.69 75 SER A N 1
ATOM 605 C CA . SER A 1 75 ? -1.082 -16.303 5.014 1.00 90.69 75 SER A CA 1
ATOM 606 C C . SER A 1 75 ? -2.273 -16.099 5.955 1.00 90.69 75 SER A C 1
ATOM 608 O O . SER A 1 75 ? -3.308 -15.557 5.562 1.00 90.69 75 SER A O 1
ATOM 610 N N . ASP A 1 76 ? -2.091 -16.470 7.221 1.00 92.12 76 ASP A N 1
ATOM 611 C CA . ASP A 1 76 ? -3.016 -16.141 8.316 1.00 92.12 76 ASP A CA 1
ATOM 612 C C . ASP A 1 76 ? -2.937 -14.656 8.721 1.00 92.12 76 ASP A C 1
ATOM 614 O O . ASP A 1 76 ? -3.742 -14.163 9.513 1.00 92.12 76 ASP A O 1
ATOM 618 N N . LEU A 1 77 ? -1.954 -13.929 8.183 1.00 94.12 77 LEU A N 1
ATOM 619 C CA . LEU A 1 77 ? -1.743 -12.504 8.399 1.00 94.12 77 LEU A CA 1
ATOM 620 C C .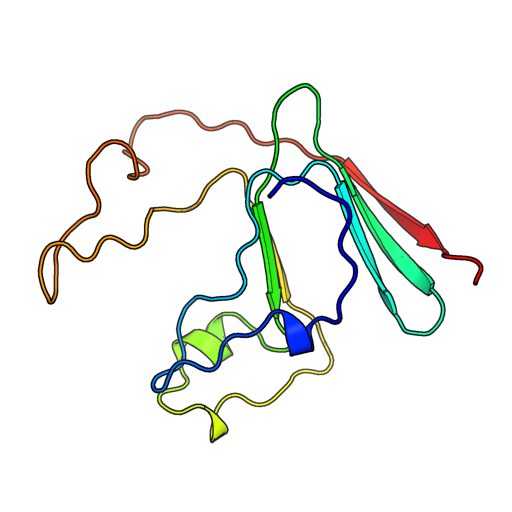 LEU A 1 77 ? -2.052 -11.702 7.134 1.00 94.12 77 LEU A C 1
ATOM 622 O O . LEU A 1 77 ? -1.874 -12.163 6.008 1.00 94.12 77 LEU A O 1
ATOM 626 N N . VAL A 1 78 ? -2.452 -10.448 7.341 1.00 96.81 78 VAL A N 1
ATOM 627 C CA . VAL A 1 78 ? -2.594 -9.457 6.271 1.00 96.81 78 VAL A CA 1
ATOM 628 C C . VAL A 1 78 ? -1.395 -8.520 6.307 1.00 96.81 78 VAL A C 1
ATOM 630 O O . VAL A 1 78 ? -1.167 -7.837 7.307 1.00 96.81 78 VAL A O 1
ATOM 633 N N . THR A 1 79 ? -0.658 -8.437 5.203 1.00 98.12 79 THR A N 1
ATOM 634 C CA . THR A 1 79 ? 0.322 -7.369 4.998 1.00 98.12 79 THR A CA 1
ATOM 635 C C . THR A 1 79 ? -0.426 -6.102 4.609 1.00 98.12 79 THR A C 1
ATOM 637 O O . THR A 1 79 ? -1.134 -6.086 3.607 1.00 98.12 79 THR A O 1
ATOM 640 N N . LEU A 1 80 ? -0.294 -5.046 5.412 1.00 98.31 80 LEU A N 1
ATOM 641 C CA . LEU A 1 80 ? -0.892 -3.735 5.164 1.00 98.31 80 LEU A CA 1
ATOM 642 C C . LEU A 1 80 ? 0.223 -2.705 4.962 1.00 98.31 80 LEU A C 1
ATOM 644 O O . LEU A 1 80 ? 0.954 -2.405 5.904 1.00 98.31 80 LEU A O 1
ATOM 648 N N . ASN A 1 81 ? 0.312 -2.138 3.761 1.00 98.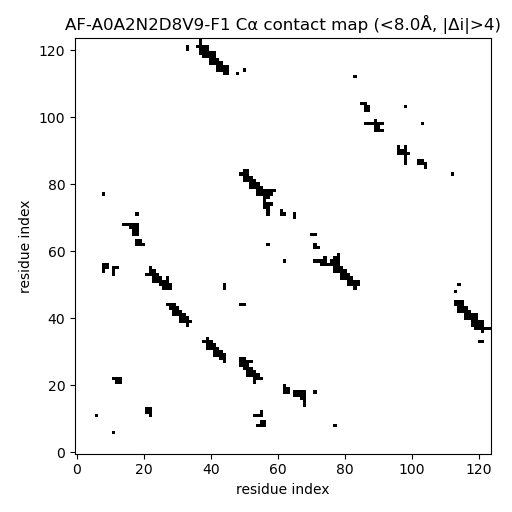69 81 ASN A N 1
ATOM 649 C CA . ASN A 1 81 ? 1.270 -1.084 3.430 1.00 98.69 81 ASN A CA 1
ATOM 650 C C . ASN A 1 81 ? 0.569 0.272 3.506 1.00 98.69 81 ASN A C 1
ATOM 652 O O . ASN A 1 81 ? -0.508 0.433 2.931 1.00 98.69 81 ASN A O 1
ATOM 656 N N . ILE A 1 82 ? 1.159 1.234 4.219 1.00 98.62 82 ILE A N 1
ATOM 657 C CA . ILE A 1 82 ? 0.678 2.616 4.305 1.00 98.62 82 ILE A CA 1
ATOM 658 C C . ILE A 1 82 ? 1.814 3.520 3.820 1.00 98.62 82 ILE A C 1
ATOM 660 O O . ILE A 1 82 ? 2.809 3.692 4.522 1.00 98.62 82 ILE A O 1
ATOM 664 N N . ASP A 1 83 ? 1.638 4.137 2.655 1.00 98.50 83 ASP A N 1
ATOM 665 C CA . ASP A 1 83 ? 2.713 4.851 1.966 1.00 98.50 83 ASP A CA 1
ATOM 666 C C . ASP A 1 83 ? 2.373 6.326 1.750 1.00 98.50 83 ASP A C 1
ATOM 668 O O . ASP A 1 83 ? 1.236 6.686 1.434 1.00 98.50 83 ASP A O 1
ATOM 672 N N . LEU A 1 84 ? 3.379 7.201 1.822 1.00 97.94 84 LEU A N 1
ATOM 673 C CA . LEU A 1 84 ? 3.246 8.572 1.319 1.00 97.94 84 LEU A CA 1
ATOM 674 C C . LEU A 1 84 ? 3.074 8.578 -0.203 1.00 97.94 84 LEU A C 1
ATOM 676 O O . LEU A 1 84 ? 2.261 9.313 -0.760 1.00 97.94 84 LEU A O 1
ATOM 680 N N . THR A 1 85 ? 3.914 7.803 -0.880 1.00 96.69 85 THR A N 1
ATOM 681 C CA . THR A 1 85 ? 4.020 7.765 -2.333 1.00 96.69 85 THR A CA 1
ATOM 682 C C . THR A 1 85 ? 4.766 6.506 -2.762 1.00 96.69 85 THR A C 1
ATOM 684 O O . THR A 1 85 ? 5.519 5.927 -1.984 1.00 96.69 85 THR A O 1
ATOM 687 N N . GLN A 1 86 ? 4.572 6.110 -4.014 1.00 97.12 86 GLN A N 1
ATOM 688 C CA . GLN A 1 86 ? 5.222 4.974 -4.656 1.00 97.12 86 GLN A CA 1
ATOM 689 C C . GLN A 1 86 ? 5.683 5.428 -6.045 1.00 97.12 86 GLN A C 1
ATOM 691 O O . GLN A 1 86 ? 5.037 6.274 -6.671 1.00 97.12 86 GLN A O 1
ATOM 696 N N . LYS A 1 87 ? 6.806 4.891 -6.533 1.00 95.69 87 LYS A N 1
ATOM 697 C CA . LYS A 1 87 ? 7.265 5.139 -7.908 1.00 95.69 87 LYS A CA 1
ATOM 698 C C . LYS A 1 87 ? 6.170 4.711 -8.898 1.00 95.69 87 LYS A C 1
ATOM 700 O O . LYS A 1 87 ? 5.526 3.685 -8.699 1.00 95.69 87 LYS A O 1
ATOM 705 N N . GLY A 1 88 ? 5.980 5.481 -9.970 1.00 95.94 88 GLY A N 1
ATOM 706 C CA . GLY A 1 88 ? 5.061 5.107 -11.048 1.00 95.94 88 GLY A CA 1
ATOM 707 C C . GLY A 1 88 ? 5.453 3.791 -11.735 1.00 95.94 88 GLY A C 1
ATOM 708 O O . GLY A 1 88 ? 6.610 3.378 -11.691 1.00 95.94 88 GLY A O 1
ATOM 709 N N . VAL A 1 89 ? 4.491 3.154 -12.407 1.00 94.25 89 VAL A N 1
ATOM 710 C CA . VAL A 1 89 ? 4.701 1.861 -13.091 1.00 94.25 89 VAL A CA 1
ATOM 711 C C . VAL A 1 89 ? 5.535 2.016 -14.372 1.00 94.25 89 VAL A C 1
ATOM 713 O O . VAL A 1 89 ? 6.381 1.177 -14.662 1.00 94.25 89 VAL A O 1
ATOM 716 N N . GLY A 1 90 ? 5.360 3.119 -15.111 1.00 93.94 90 GLY A N 1
ATOM 717 C CA . GLY A 1 90 ? 6.001 3.318 -16.417 1.00 93.94 90 GLY A CA 1
ATOM 718 C C . GLY A 1 90 ? 5.310 2.514 -17.525 1.00 93.94 90 GLY A C 1
ATOM 719 O O . GLY A 1 90 ? 4.114 2.252 -17.427 1.00 93.94 90 GLY A O 1
ATOM 720 N N . GLY A 1 91 ? 6.058 2.146 -18.572 1.00 93.19 91 GLY A N 1
ATOM 721 C CA . GLY A 1 91 ? 5.557 1.303 -19.671 1.00 93.19 91 GLY A CA 1
ATOM 722 C C . GLY A 1 91 ? 5.768 1.845 -21.089 1.00 93.19 91 GLY A C 1
ATOM 723 O O . GLY A 1 91 ? 5.405 1.161 -22.039 1.00 93.19 91 GLY A O 1
ATOM 724 N N . ASP A 1 92 ? 6.378 3.025 -21.252 1.00 92.56 92 ASP A N 1
ATOM 725 C CA . ASP A 1 92 ? 6.634 3.623 -22.577 1.00 92.56 92 ASP A CA 1
ATOM 726 C C . ASP A 1 92 ? 7.596 2.781 -23.442 1.00 92.56 92 ASP A C 1
ATOM 728 O O . ASP A 1 92 ? 7.571 2.865 -24.669 1.00 92.56 92 ASP A O 1
ATOM 732 N N . VAL A 1 93 ? 8.429 1.943 -22.811 1.00 90.06 93 VAL A N 1
ATOM 733 C CA . VAL A 1 93 ? 9.253 0.932 -23.488 1.00 90.06 93 VAL A CA 1
ATOM 734 C C . VAL A 1 93 ? 9.014 -0.459 -22.879 1.00 90.06 93 VAL A C 1
ATOM 736 O O . VAL A 1 93 ? 8.799 -0.551 -21.667 1.00 90.06 93 VAL A O 1
ATOM 739 N N . PRO A 1 94 ? 9.089 -1.549 -23.673 1.00 75.06 94 PRO A N 1
ATOM 740 C CA . PRO A 1 94 ? 8.648 -2.887 -23.252 1.00 75.06 94 PRO A CA 1
ATOM 741 C C . PRO A 1 94 ? 9.438 -3.508 -22.090 1.00 75.06 94 PRO A C 1
ATOM 743 O O . PRO A 1 94 ? 8.964 -4.455 -21.469 1.00 75.06 94 PRO A O 1
ATOM 746 N N . ALA A 1 95 ? 10.639 -3.000 -21.801 1.00 77.56 95 ALA A N 1
ATOM 747 C CA . ALA A 1 95 ? 11.457 -3.404 -20.662 1.00 77.56 95 ALA A CA 1
ATOM 748 C C . ALA A 1 95 ? 12.530 -2.345 -20.357 1.00 77.56 95 ALA A C 1
ATOM 750 O O . ALA A 1 95 ? 13.038 -1.686 -21.261 1.00 77.56 95 ALA A O 1
ATOM 751 N N . GLY A 1 96 ? 12.892 -2.188 -19.080 1.00 75.62 96 GLY A N 1
ATOM 752 C CA . GLY A 1 96 ? 14.023 -1.349 -18.645 1.00 75.62 96 GLY A CA 1
ATOM 753 C C . GLY A 1 96 ? 13.787 0.167 -18.671 1.00 75.62 96 GLY A C 1
ATOM 754 O O . GLY A 1 96 ? 14.645 0.928 -18.226 1.00 75.62 96 GLY A O 1
ATOM 755 N N . GLY A 1 97 ? 12.626 0.617 -19.146 1.00 86.12 97 GLY A N 1
ATOM 756 C CA . GLY A 1 97 ? 12.229 2.019 -19.104 1.00 86.12 97 GLY A CA 1
ATOM 757 C C . GLY A 1 97 ? 12.003 2.524 -17.688 1.00 86.12 97 GLY A C 1
ATOM 758 O O . GLY A 1 97 ? 11.485 1.810 -16.830 1.00 86.12 97 GLY A O 1
ATOM 759 N N . ASN A 1 98 ? 12.335 3.790 -17.452 1.00 90.50 98 ASN A N 1
ATOM 760 C CA . ASN A 1 98 ? 11.875 4.483 -16.258 1.00 90.50 98 ASN A CA 1
ATOM 761 C C . ASN A 1 98 ? 10.535 5.178 -16.534 1.00 90.50 98 ASN A C 1
ATOM 763 O O . ASN A 1 98 ? 10.309 5.631 -17.655 1.00 90.50 98 ASN A O 1
ATOM 767 N N . PRO A 1 99 ? 9.665 5.323 -15.520 1.00 94.00 99 PRO A N 1
ATOM 768 C CA . PRO A 1 99 ? 8.553 6.261 -15.592 1.00 94.00 99 PRO A CA 1
ATOM 769 C C . PRO A 1 99 ? 9.067 7.671 -15.885 1.00 94.00 99 PRO A C 1
ATOM 771 O O . PRO A 1 99 ? 10.200 7.999 -15.528 1.00 94.00 99 PRO A O 1
ATOM 774 N N . GLN A 1 100 ? 8.213 8.518 -16.457 1.00 94.00 100 GLN A N 1
ATOM 775 C CA . GLN A 1 100 ? 8.518 9.939 -16.637 1.00 94.00 100 GLN A CA 1
ATOM 776 C C . GLN A 1 100 ? 8.930 10.586 -15.306 1.00 94.00 100 GLN A C 1
ATOM 778 O O . GLN A 1 100 ? 8.448 10.194 -14.238 1.00 94.00 100 GLN A O 1
ATOM 783 N N . ASP A 1 101 ? 9.798 11.597 -15.361 1.00 93.62 101 ASP A N 1
ATOM 784 C CA . ASP A 1 101 ? 10.450 12.160 -14.171 1.00 93.62 101 ASP A CA 1
ATOM 785 C C . ASP A 1 101 ? 9.481 12.684 -13.104 1.00 93.62 101 ASP A C 1
ATOM 787 O O . ASP A 1 101 ? 9.769 12.581 -11.910 1.00 93.62 101 ASP A O 1
ATOM 791 N N . ALA A 1 102 ? 8.296 13.150 -13.508 1.00 93.88 102 ALA A N 1
ATOM 792 C CA . ALA A 1 102 ? 7.233 13.576 -12.598 1.00 93.88 102 ALA A CA 1
ATOM 793 C C . ALA A 1 102 ? 6.709 12.453 -11.673 1.00 93.88 102 ALA A C 1
ATOM 795 O O . ALA A 1 102 ? 6.127 12.748 -10.631 1.00 93.88 102 ALA A O 1
ATOM 796 N N . TYR A 1 103 ? 6.929 11.180 -12.021 1.00 95.75 103 TYR A N 1
ATOM 797 C CA . TYR A 1 103 ? 6.461 9.998 -11.283 1.00 95.75 103 TYR A CA 1
ATOM 798 C C . TYR A 1 103 ? 7.604 9.192 -10.647 1.00 95.75 103 TYR A C 1
ATOM 800 O O . TYR A 1 103 ? 7.421 8.033 -10.257 1.00 95.75 103 TYR A O 1
ATOM 808 N N . ARG A 1 104 ? 8.803 9.780 -10.556 1.00 94.62 104 ARG A N 1
ATOM 809 C CA . ARG A 1 104 ? 9.983 9.167 -9.936 1.00 94.62 104 ARG A CA 1
ATOM 810 C C . ARG A 1 104 ? 10.244 9.761 -8.555 1.00 94.62 104 ARG A C 1
ATOM 812 O O . ARG A 1 104 ? 10.099 10.960 -8.331 1.00 94.62 104 ARG A O 1
ATOM 819 N N . LEU A 1 105 ? 10.719 8.917 -7.644 1.00 94.25 105 LEU A N 1
ATOM 820 C CA . LEU A 1 105 ? 11.273 9.345 -6.361 1.00 94.25 105 LEU A CA 1
ATOM 821 C C . LEU A 1 105 ? 12.771 9.592 -6.554 1.00 94.25 105 LEU A C 1
ATOM 823 O O . LEU A 1 105 ? 13.555 8.651 -6.652 1.00 94.25 105 LEU A O 1
ATOM 827 N N . LEU A 1 106 ? 13.144 10.862 -6.719 1.00 92.44 106 LEU A N 1
ATOM 828 C CA . LEU A 1 106 ? 14.527 11.265 -6.976 1.00 92.44 106 LEU A CA 1
ATOM 829 C C . LEU A 1 106 ? 15.320 11.382 -5.664 1.00 92.44 106 LEU A C 1
ATOM 831 O O . LEU A 1 106 ? 14.765 11.856 -4.667 1.00 92.44 106 LEU A O 1
ATOM 835 N N . PRO A 1 107 ? 16.610 11.001 -5.656 1.00 93.12 107 PRO A N 1
ATOM 836 C CA . PRO A 1 107 ? 17.459 11.138 -4.478 1.00 93.12 107 PRO A CA 1
ATOM 837 C C . PRO A 1 107 ? 17.618 12.609 -4.069 1.00 93.12 107 PRO A C 1
ATOM 839 O O . PRO A 1 107 ? 17.481 13.518 -4.887 1.00 93.12 107 PRO A O 1
ATOM 842 N N . GLY A 1 108 ? 17.913 12.845 -2.790 1.00 93.00 108 GLY A N 1
ATOM 843 C CA . GLY A 1 108 ? 18.140 14.190 -2.246 1.00 93.00 108 GLY A CA 1
ATOM 844 C C . GLY A 1 108 ? 16.873 15.012 -1.985 1.00 93.00 108 GLY A C 1
ATOM 845 O O . GLY A 1 108 ? 16.976 16.134 -1.498 1.00 93.00 108 GLY A O 1
ATOM 846 N N . LYS A 1 109 ? 15.677 14.474 -2.265 1.00 91.75 109 LYS A N 1
ATOM 847 C CA . LYS A 1 109 ? 14.409 15.095 -1.861 1.00 91.75 109 LYS A CA 1
ATOM 848 C C . LYS A 1 109 ? 13.988 14.586 -0.486 1.00 91.75 109 LYS A C 1
ATOM 850 O O . LYS A 1 109 ? 13.766 13.392 -0.309 1.00 91.75 109 LYS A O 1
ATOM 855 N N . GLU A 1 110 ? 13.856 15.496 0.475 1.00 94.88 110 GLU A N 1
ATOM 856 C CA . GLU A 1 110 ? 13.308 15.169 1.791 1.00 94.88 110 GLU A CA 1
ATOM 857 C C . GLU A 1 110 ? 11.817 14.820 1.661 1.00 94.88 110 GLU A C 1
ATOM 859 O O . GLU A 1 110 ? 11.038 15.565 1.061 1.00 94.88 110 GLU A O 1
ATOM 864 N N . LEU A 1 111 ? 11.417 13.685 2.236 1.00 94.94 111 LEU A N 1
ATOM 865 C CA . LEU A 1 111 ? 10.024 13.264 2.330 1.00 94.94 111 LEU A CA 1
ATOM 866 C C . LEU A 1 111 ? 9.635 13.180 3.804 1.00 94.94 111 LEU A C 1
ATOM 868 O O . LEU A 1 111 ? 10.311 12.530 4.597 1.00 94.94 111 LEU A O 1
ATOM 872 N N . LYS A 1 112 ? 8.524 13.826 4.161 1.00 95.94 112 LYS A N 1
ATOM 873 C CA . LYS A 1 112 ? 7.927 13.756 5.498 1.00 95.94 112 LYS A CA 1
ATOM 874 C C . LYS A 1 112 ? 6.573 13.094 5.384 1.00 95.94 112 LYS A C 1
ATOM 876 O O . LYS A 1 112 ? 5.758 13.514 4.561 1.00 95.94 112 LYS A O 1
ATOM 881 N N . PHE A 1 113 ? 6.342 12.081 6.204 1.00 97.56 113 PHE A N 1
ATOM 882 C CA . PHE A 1 113 ? 5.114 11.311 6.173 1.00 97.56 113 PHE A CA 1
ATOM 883 C C . PHE A 1 113 ? 4.547 11.128 7.574 1.00 97.56 113 PHE A C 1
ATOM 885 O O . PHE A 1 113 ? 5.245 10.646 8.464 1.00 97.56 113 PHE A O 1
ATOM 892 N N . THR A 1 114 ? 3.278 11.493 7.746 1.00 97.75 114 THR A N 1
ATOM 893 C CA . THR A 1 114 ? 2.568 11.344 9.015 1.00 97.75 114 THR A CA 1
ATOM 894 C C . THR A 1 114 ? 1.153 10.835 8.776 1.00 97.75 114 THR A C 1
ATOM 896 O O . THR A 1 114 ? 0.428 11.328 7.912 1.00 97.75 114 THR A O 1
ATOM 899 N N . PHE A 1 115 ? 0.720 9.893 9.606 1.00 98.19 115 PHE A N 1
ATOM 900 C CA . PHE A 1 115 ? -0.656 9.416 9.661 1.00 98.19 115 PHE A CA 1
ATOM 901 C C . PHE A 1 115 ? -1.047 9.105 11.109 1.00 98.19 115 PHE A C 1
ATOM 903 O O . PHE A 1 115 ? -0.193 8.879 11.965 1.00 98.19 115 PHE A O 1
ATOM 910 N N . TRP A 1 116 ? -2.349 9.087 11.385 1.00 98.19 116 TRP A N 1
ATOM 911 C CA . TRP A 1 116 ? -2.882 8.571 12.645 1.00 98.19 116 TRP A CA 1
ATOM 912 C C . TRP A 1 116 ? -3.239 7.102 12.501 1.00 98.19 116 TRP A C 1
ATOM 914 O O . TRP A 1 116 ? -3.844 6.720 11.503 1.00 98.19 116 TRP A O 1
ATOM 924 N N . ILE A 1 117 ? -2.963 6.317 13.538 1.00 98.19 117 ILE A N 1
ATOM 925 C CA . ILE A 1 117 ? -3.432 4.941 13.684 1.00 98.19 117 ILE A CA 1
ATOM 926 C C . ILE A 1 117 ? -4.035 4.763 15.074 1.00 98.19 117 ILE A C 1
ATOM 928 O O . ILE A 1 117 ? -3.497 5.264 16.062 1.00 98.19 117 ILE A O 1
ATOM 932 N N . LYS A 1 118 ? -5.176 4.077 15.159 1.00 97.62 118 LYS A N 1
ATOM 933 C CA . LYS A 1 118 ? -5.756 3.670 16.441 1.00 97.62 118 LYS A CA 1
ATOM 934 C C . LYS A 1 118 ? -6.538 2.358 16.317 1.00 97.62 118 LYS A C 1
ATOM 936 O O . LYS A 1 118 ? -7.132 2.119 15.259 1.00 97.62 118 LYS A O 1
ATOM 941 N N . PRO A 1 119 ? -6.612 1.561 17.396 1.00 97.31 119 PRO A N 1
ATOM 942 C CA . PRO A 1 119 ? -7.564 0.464 17.492 1.00 97.31 119 PRO A CA 1
ATOM 943 C C . PRO A 1 119 ? -9.007 0.956 17.357 1.00 9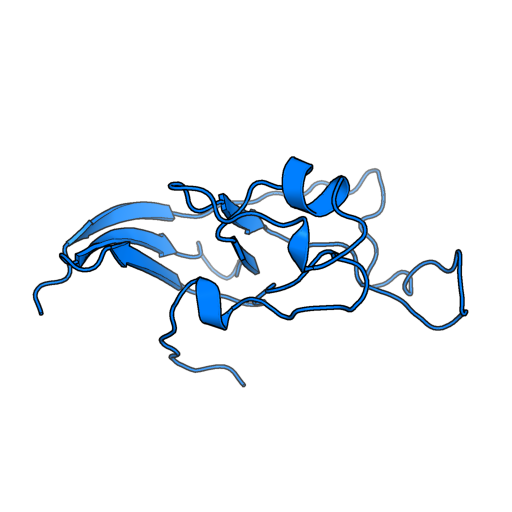7.31 119 PRO A C 1
ATOM 945 O O . PRO A 1 119 ? -9.343 2.092 17.713 1.00 97.31 119 PRO A O 1
ATOM 948 N N . THR A 1 120 ? -9.880 0.097 16.849 1.00 94.81 120 THR A N 1
ATOM 949 C CA . THR A 1 120 ? -11.304 0.387 16.690 1.00 94.81 120 THR A CA 1
ATOM 950 C C . THR A 1 120 ? -12.132 -0.896 16.726 1.00 94.81 120 THR A C 1
ATOM 952 O O . THR A 1 120 ? -11.621 -1.990 16.494 1.00 94.81 120 THR A O 1
ATOM 955 N N . LEU A 1 121 ? -13.410 -0.741 17.067 1.00 93.44 121 LEU A N 1
ATOM 956 C CA . LEU A 1 121 ? -14.408 -1.798 17.087 1.00 93.44 121 LEU A CA 1
ATOM 957 C C . LEU A 1 121 ? -15.626 -1.315 16.292 1.00 93.44 121 LEU A C 1
ATOM 959 O O . LEU A 1 121 ? -16.250 -0.318 16.668 1.00 93.44 121 LEU A O 1
ATOM 963 N N . ILE A 1 122 ? -15.966 -2.006 15.206 1.00 81.19 122 ILE A N 1
ATOM 964 C CA . ILE A 1 122 ? -17.205 -1.784 14.459 1.00 81.19 122 ILE A CA 1
ATOM 965 C C . ILE A 1 122 ? -18.319 -2.543 15.161 1.00 81.19 122 ILE A C 1
ATOM 967 O O . ILE A 1 122 ? -18.357 -3.771 15.143 1.00 81.19 122 ILE A O 1
ATOM 971 N N . LYS A 1 123 ? -19.264 -1.805 15.740 1.00 69.94 123 LYS A N 1
ATOM 972 C CA . LYS A 1 123 ? -20.561 -2.380 16.087 1.00 69.94 123 LYS A CA 1
ATOM 973 C C . LYS A 1 123 ? -21.334 -2.554 14.778 1.00 69.94 123 LYS A C 1
ATOM 975 O O . LYS A 1 123 ? -21.572 -1.553 14.101 1.00 69.94 123 LYS A O 1
ATOM 980 N N . LYS A 1 124 ? -21.608 -3.803 14.396 1.00 58.88 124 LYS A N 1
ATOM 981 C CA . LYS A 1 124 ? -22.564 -4.104 13.323 1.00 58.88 124 LYS A CA 1
ATOM 982 C C . LYS A 1 124 ? -23.960 -3.646 13.725 1.00 58.88 124 LYS A C 1
ATOM 984 O O . LYS A 1 124 ? -24.260 -3.712 14.939 1.00 58.88 124 LYS A O 1
#

Radius of gyration: 16.37 Å; Cα contacts (8 Å, |Δi|>4): 185; chains: 1; bounding box: 41×39×41 Å

Foldseek 3Di:
DDDDDDDDLVVLDDFDQFQDDGSKDWQAAKDWDDDPQQKTKIKGADDNQGKMKHKHQADPVLSVPTGGPVSNDGHPDIDMDIGSADADPAPPDPDDDGHDPVRDDDPPDDDDDDMDMDIDGDDD

Nearest PDB structures (foldseek):
  6s6z-assembly1_A  TM=9.121E-01  e=1.021E-06  Thermotoga maritima MSB8
  8ri6-assembly1_C  TM=8.629E-01  e=6.679E-04  Escherichia coli
  1px3-assembly1_C  TM=8.628E-01  e=1.309E-03  Escherichia coli
  1px3-assembly1_D  TM=8.628E-01  e=1.309E-03  Escherichia coli

Sequence (124 aa):
RIGKYTTTVDNLIHHYVRPQENGNRSQVRWLHVSDGNGVGLIIKSVGSQHFNFSAWPYTQDQLMDANHIHELVKSDLVTLNIDLTQKGVGGDVPAGGNPQDAYRLLPGKELKFTFWIKPTLIKK

pLDDT: mean 94.94, std 5.68, range [58.88, 98.81]

Mean predicted aligned error: 3.67 Å